Protein AF-A0A5M8FT33-F1 (afdb_monomer_lite)

Radius of gyration: 14.56 Å; chains: 1; bounding box: 44×34×33 Å

Secondary structure (DSSP, 8-state):
--HHHHHHTT--EEEEEEETTEEEEEEEE--SEEEEEEETTEEEEEEE-TT---TTS----EEEE--PEEETTTTEEEESS-EE-TTS--PPSPEEEEEPPTTSHHHHHHHHHHHHHHHHTT-

Organism: NCBI:txid424902

Foldseek 3Di:
DAVQVCQVVVFQKWKWAADPVGRVDTDIFQWLHWDWDQDPVGIWIWTHGLPPPPPPPPDQTWIWRFDFPQDVVVRKTWGQDTDTDPPHDDTHDIMIMHGDDPPDPSNVSNVVSVVVVVVVVVD

Structure (mmCIF, N/CA/C/O backbone):
data_AF-A0A5M8FT33-F1
#
_entry.id   AF-A0A5M8FT33-F1
#
loop_
_atom_site.group_PDB
_atom_site.id
_atom_site.type_symbol
_atom_site.label_atom_id
_atom_site.label_alt_id
_atom_site.label_comp_id
_atom_site.label_asym_id
_atom_site.label_entity_id
_atom_site.label_seq_id
_atom_site.pdbx_PDB_ins_code
_atom_site.Cartn_x
_atom_site.Cartn_y
_atom_site.Cartn_z
_atom_site.occupancy
_atom_site.B_iso_or_equiv
_atom_site.auth_seq_id
_atom_site.auth_comp_id
_atom_site.auth_asym_id
_atom_site.auth_atom_id
_atom_site.pdbx_PDB_model_num
ATOM 1 N N . MET A 1 1 ? 11.147 7.652 8.811 1.00 80.00 1 MET A N 1
ATOM 2 C CA . MET A 1 1 ? 9.791 7.517 9.391 1.00 80.00 1 MET A CA 1
ATOM 3 C C . MET A 1 1 ? 9.330 6.103 9.105 1.00 80.00 1 MET A C 1
ATOM 5 O O . MET A 1 1 ? 9.408 5.693 7.954 1.00 80.00 1 MET A O 1
ATOM 9 N N . GLU A 1 2 ? 8.900 5.359 10.118 1.00 86.62 2 GLU A N 1
ATOM 10 C CA . GLU A 1 2 ? 8.384 3.998 9.921 1.00 86.62 2 GLU A CA 1
ATOM 11 C C . GLU A 1 2 ? 7.042 4.015 9.179 1.00 86.62 2 GLU A C 1
ATOM 13 O O . GLU A 1 2 ? 6.268 4.962 9.331 1.00 86.62 2 GLU A O 1
ATOM 18 N N . LEU A 1 3 ? 6.738 2.971 8.396 1.00 86.19 3 LEU A N 1
ATOM 19 C CA . LEU A 1 3 ? 5.466 2.894 7.658 1.00 86.19 3 LEU A CA 1
ATOM 20 C C . LEU A 1 3 ? 4.279 2.952 8.622 1.00 86.19 3 LEU A C 1
ATOM 22 O O . LEU A 1 3 ? 3.285 3.622 8.359 1.00 86.19 3 LEU A O 1
ATOM 26 N N . ALA A 1 4 ? 4.419 2.290 9.771 1.00 86.31 4 ALA A N 1
ATOM 27 C CA . ALA A 1 4 ? 3.399 2.288 10.804 1.00 86.31 4 ALA A CA 1
ATOM 28 C C . ALA A 1 4 ? 3.064 3.702 11.299 1.00 86.31 4 ALA A C 1
ATOM 30 O O . ALA A 1 4 ? 1.907 4.009 11.574 1.00 86.31 4 ALA A O 1
ATOM 31 N N . GLU A 1 5 ? 4.071 4.570 11.369 1.00 88.94 5 GLU A N 1
ATOM 32 C CA . GLU A 1 5 ? 3.895 5.963 11.759 1.00 88.94 5 GLU A CA 1
ATOM 33 C C . GLU A 1 5 ? 3.218 6.774 10.647 1.00 88.94 5 GLU A C 1
ATOM 35 O O . GLU A 1 5 ? 2.308 7.550 10.922 1.00 88.94 5 GLU A O 1
ATOM 40 N N . ALA A 1 6 ? 3.575 6.518 9.383 1.00 87.62 6 ALA A N 1
ATOM 41 C CA . ALA A 1 6 ? 2.895 7.102 8.224 1.00 87.62 6 ALA A CA 1
ATOM 42 C C . ALA A 1 6 ? 1.386 6.799 8.239 1.00 87.62 6 ALA A C 1
ATOM 44 O O . ALA A 1 6 ? 0.564 7.691 8.043 1.00 87.62 6 ALA A O 1
ATOM 45 N N . ILE A 1 7 ? 1.036 5.538 8.508 1.00 88.06 7 ILE A N 1
ATOM 46 C CA . ILE A 1 7 ? -0.351 5.067 8.561 1.00 88.06 7 ILE A CA 1
ATOM 47 C C . ILE A 1 7 ? -1.108 5.745 9.709 1.00 88.06 7 ILE A C 1
ATOM 49 O O . ILE A 1 7 ? -2.204 6.258 9.498 1.00 88.06 7 ILE A O 1
ATOM 53 N N . ARG A 1 8 ? -0.523 5.808 10.915 1.00 87.38 8 ARG A N 1
ATOM 54 C CA . ARG A 1 8 ? -1.152 6.473 12.075 1.00 87.38 8 ARG A CA 1
ATOM 55 C C . ARG A 1 8 ? -1.398 7.961 11.848 1.00 87.38 8 ARG A C 1
ATOM 57 O O . ARG A 1 8 ? -2.390 8.489 12.335 1.00 87.38 8 ARG A O 1
ATOM 64 N N . GLN A 1 9 ? -0.516 8.619 11.101 1.00 90.12 9 GLN A N 1
ATOM 65 C CA . GLN A 1 9 ? -0.655 10.027 10.725 1.00 90.12 9 GLN A CA 1
ATOM 66 C C . GLN A 1 9 ? -1.572 10.241 9.508 1.00 90.12 9 GLN A C 1
ATOM 68 O O . GLN A 1 9 ? -1.665 11.363 9.016 1.00 90.12 9 GLN A O 1
ATOM 73 N N . LEU A 1 10 ? -2.245 9.190 9.019 1.00 87.19 10 LEU A N 1
ATOM 74 C CA . LEU A 1 10 ? -3.141 9.228 7.859 1.00 87.19 10 LEU A CA 1
ATOM 75 C C . LEU A 1 10 ? -2.468 9.805 6.605 1.00 87.19 10 LEU A C 1
ATOM 77 O O . LEU A 1 10 ? -3.102 10.491 5.802 1.00 87.19 10 LEU A O 1
ATOM 81 N N . VAL A 1 11 ? -1.171 9.534 6.433 1.00 89.00 11 VAL A N 1
ATOM 82 C CA . VAL A 1 11 ? -0.436 9.950 5.237 1.00 89.00 11 VAL A CA 1
ATOM 83 C C . VAL A 1 11 ? -1.055 9.253 4.021 1.00 89.00 11 VAL A C 1
ATOM 85 O O . VAL A 1 11 ? -1.160 8.027 4.031 1.00 89.00 11 VAL A O 1
ATOM 88 N N . PRO A 1 12 ? -1.437 9.979 2.954 1.00 88.62 12 PRO A N 1
ATOM 89 C CA . PRO A 1 12 ? -1.883 9.353 1.715 1.00 88.62 12 PRO A CA 1
ATOM 90 C C . PRO A 1 12 ? -0.746 8.536 1.091 1.00 88.62 12 PRO A C 1
ATOM 92 O O . PRO A 1 12 ? 0.354 9.054 0.870 1.00 88.62 12 PRO A O 1
ATOM 95 N N . LEU A 1 13 ? -1.000 7.257 0.812 1.00 88.56 13 LEU A N 1
ATOM 96 C CA . LEU A 1 13 ? -0.011 6.319 0.279 1.00 88.56 13 LEU A CA 1
ATOM 97 C C . LEU A 1 13 ? -0.444 5.787 -1.087 1.00 88.56 13 LEU A C 1
ATOM 99 O O . LEU A 1 1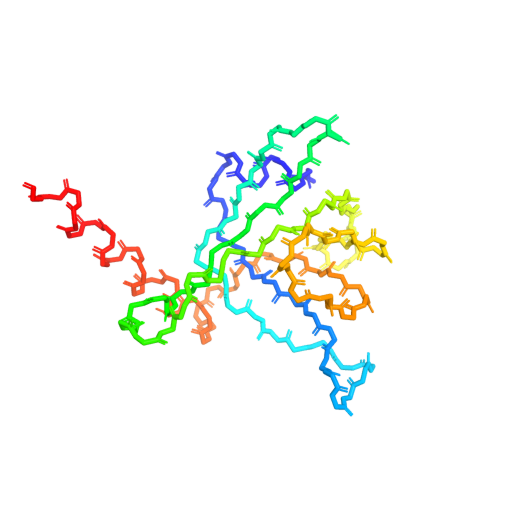3 ? -1.627 5.578 -1.339 1.00 88.56 13 LEU A O 1
ATOM 103 N N . GLN A 1 14 ? 0.535 5.523 -1.945 1.00 87.12 14 GLN A N 1
ATOM 104 C CA . GLN A 1 14 ? 0.368 4.706 -3.141 1.00 87.12 14 GLN A CA 1
ATOM 105 C C . GLN A 1 14 ? 1.139 3.402 -2.983 1.00 87.12 14 GLN A C 1
ATOM 107 O O . GLN A 1 14 ? 2.202 3.368 -2.354 1.00 87.12 14 GLN A O 1
ATOM 112 N N . MET A 1 15 ? 0.627 2.339 -3.594 1.00 86.25 15 MET A N 1
ATOM 113 C CA . MET A 1 15 ? 1.322 1.064 -3.662 1.00 86.25 15 MET A CA 1
ATOM 114 C C . MET A 1 15 ? 1.869 0.856 -5.069 1.00 86.25 15 MET A C 1
ATOM 116 O O . MET A 1 15 ? 1.252 1.228 -6.067 1.00 86.25 15 MET A O 1
ATOM 120 N N . ARG A 1 16 ? 3.040 0.242 -5.172 1.00 85.44 16 ARG A N 1
ATOM 121 C CA . ARG A 1 16 ? 3.622 -0.176 -6.440 1.00 85.44 16 ARG A CA 1
ATOM 122 C C . ARG A 1 16 ? 4.013 -1.635 -6.356 1.00 85.44 16 ARG A C 1
ATOM 124 O O . ARG A 1 16 ? 4.629 -2.068 -5.385 1.00 85.44 16 ARG A O 1
ATOM 131 N N . MET A 1 17 ? 3.640 -2.376 -7.386 1.00 82.50 17 MET A N 1
ATOM 132 C CA . MET A 1 17 ? 3.901 -3.806 -7.504 1.00 82.50 17 MET A CA 1
ATOM 133 C C . MET A 1 17 ? 4.426 -4.096 -8.909 1.00 82.50 17 MET A C 1
ATOM 135 O O . MET A 1 17 ? 4.167 -3.305 -9.822 1.00 82.50 17 MET A O 1
ATOM 139 N N . PRO A 1 18 ? 5.173 -5.187 -9.118 1.00 80.44 18 PRO A N 1
ATOM 140 C CA . PRO A 1 18 ? 5.639 -5.552 -10.443 1.00 80.44 18 PRO A CA 1
ATOM 141 C C . PRO A 1 18 ? 4.461 -5.797 -11.389 1.00 80.44 18 PRO A C 1
ATOM 143 O O . PRO A 1 18 ? 3.450 -6.387 -11.000 1.00 80.44 18 PRO A O 1
ATOM 146 N N . ASP A 1 19 ? 4.591 -5.346 -12.634 1.00 79.06 19 ASP A N 1
ATOM 147 C CA . ASP A 1 19 ? 3.661 -5.697 -13.702 1.00 79.06 19 ASP A CA 1
ATOM 148 C C . ASP A 1 19 ? 3.808 -7.199 -14.005 1.00 79.06 19 ASP A C 1
ATOM 150 O O . ASP A 1 19 ? 4.892 -7.626 -14.408 1.00 79.06 19 ASP A O 1
ATOM 154 N N . PRO A 1 20 ? 2.738 -8.010 -13.891 1.00 71.44 20 PRO A N 1
ATOM 155 C CA . PRO A 1 20 ? 2.801 -9.435 -14.205 1.00 71.44 20 PRO A CA 1
ATOM 156 C C . PRO A 1 20 ? 3.322 -9.741 -15.615 1.00 71.44 20 PRO A C 1
ATOM 158 O O . PRO A 1 20 ? 3.884 -10.812 -15.836 1.00 71.44 20 PRO A O 1
ATOM 161 N N . LYS A 1 21 ? 3.131 -8.817 -16.570 1.00 79.62 21 LYS A N 1
ATOM 162 C CA . LYS A 1 21 ? 3.621 -8.938 -17.951 1.00 79.62 21 LYS A CA 1
ATOM 163 C C . LYS A 1 21 ? 5.055 -8.431 -18.122 1.00 79.62 21 LYS A C 1
ATOM 165 O O . LYS A 1 21 ? 5.746 -8.883 -19.030 1.00 79.62 21 LYS A O 1
ATOM 170 N N . HIS A 1 22 ? 5.501 -7.524 -17.255 1.00 81.06 22 HIS A N 1
ATOM 171 C CA . HIS A 1 22 ? 6.831 -6.913 -17.288 1.00 81.06 22 HIS A CA 1
ATOM 172 C C . HIS A 1 22 ? 7.416 -6.862 -15.863 1.00 81.06 22 HIS A C 1
ATOM 174 O O . HIS A 1 22 ? 7.426 -5.799 -15.243 1.00 81.06 22 HIS A O 1
ATOM 180 N N . PRO A 1 23 ? 7.937 -7.983 -15.324 1.00 76.25 23 PRO A N 1
ATOM 181 C CA . PRO A 1 23 ? 8.276 -8.107 -13.896 1.00 76.25 23 PRO A CA 1
ATOM 182 C C . PRO A 1 23 ? 9.354 -7.138 -13.381 1.00 76.25 23 PRO A C 1
ATOM 184 O O . PRO A 1 23 ? 9.507 -6.952 -12.179 1.00 76.25 23 PRO A O 1
ATOM 187 N N . LEU A 1 24 ? 10.120 -6.511 -14.279 1.00 81.75 24 LEU A N 1
ATOM 188 C CA . LEU A 1 24 ? 11.117 -5.491 -13.932 1.00 81.75 24 LEU A CA 1
ATOM 189 C C . LEU A 1 24 ? 10.515 -4.082 -13.803 1.00 81.75 24 LEU A C 1
ATOM 191 O O . LEU A 1 24 ? 11.200 -3.144 -13.394 1.00 81.75 24 LEU A O 1
ATOM 195 N N . THR A 1 25 ? 9.246 -3.910 -14.165 1.00 84.31 25 THR A N 1
ATOM 196 C CA . THR A 1 25 ? 8.537 -2.634 -14.146 1.00 84.31 25 THR A CA 1
ATOM 197 C C . THR A 1 25 ? 7.555 -2.604 -12.987 1.00 84.31 25 THR A C 1
ATOM 199 O O . THR A 1 25 ? 6.705 -3.477 -12.857 1.00 84.31 25 THR A O 1
ATOM 202 N N . LEU A 1 26 ? 7.635 -1.561 -12.158 1.00 82.00 26 LEU A N 1
ATOM 203 C CA . LEU A 1 26 ? 6.667 -1.329 -11.090 1.00 82.00 26 LEU A CA 1
ATOM 204 C C . LEU A 1 26 ? 5.467 -0.540 -11.618 1.00 82.00 26 LEU A C 1
ATOM 206 O O . LEU A 1 26 ? 5.598 0.641 -11.961 1.00 82.00 26 LEU A O 1
ATOM 210 N N . ARG A 1 27 ? 4.296 -1.173 -11.610 1.00 82.44 27 ARG A N 1
ATOM 211 C CA . ARG A 1 27 ? 3.009 -0.542 -11.888 1.00 82.44 27 ARG A CA 1
ATOM 212 C C . ARG A 1 27 ? 2.461 0.112 -10.623 1.00 82.44 27 ARG A C 1
ATOM 214 O O . ARG A 1 27 ? 2.542 -0.454 -9.534 1.00 82.44 27 ARG A O 1
ATOM 221 N N . THR A 1 28 ? 1.888 1.301 -10.775 1.00 79.81 28 THR A N 1
ATOM 222 C CA . THR A 1 28 ? 1.169 1.972 -9.689 1.00 79.81 28 THR A CA 1
ATOM 223 C C . THR A 1 28 ? -0.195 1.328 -9.484 1.00 79.81 28 THR A C 1
ATOM 225 O O . THR A 1 28 ? -0.980 1.192 -10.423 1.00 79.81 28 THR A O 1
ATOM 228 N N . HIS A 1 29 ? -0.455 0.950 -8.240 1.00 74.50 29 HIS A N 1
ATOM 229 C CA . HIS A 1 29 ? -1.739 0.508 -7.735 1.00 74.50 29 HIS A CA 1
ATOM 230 C C . HIS A 1 29 ? -2.258 1.584 -6.790 1.00 74.50 29 HIS A C 1
ATOM 232 O O . HIS A 1 29 ? -1.655 1.886 -5.755 1.00 74.50 29 HIS A O 1
ATOM 238 N N . CYS A 1 30 ? -3.358 2.207 -7.194 1.00 69.19 30 CYS A N 1
ATOM 239 C CA . CYS A 1 30 ? -4.017 3.202 -6.377 1.00 69.19 30 CYS A CA 1
ATOM 240 C C . CYS A 1 30 ? -4.604 2.494 -5.162 1.00 69.19 30 CYS A C 1
ATOM 242 O O . CYS A 1 30 ? -5.318 1.506 -5.304 1.00 69.19 30 CYS A O 1
ATOM 244 N N . VAL A 1 31 ? -4.279 3.003 -3.982 1.00 73.75 31 VAL A N 1
ATOM 245 C CA . VAL A 1 31 ? -4.785 2.504 -2.714 1.00 73.75 31 VAL A CA 1
ATOM 246 C C . VAL A 1 31 ? -5.567 3.636 -2.069 1.00 73.75 31 VAL A C 1
ATOM 248 O O . VAL A 1 31 ? -5.073 4.754 -1.939 1.00 73.75 31 VAL A O 1
ATOM 251 N N . ALA A 1 32 ? -6.808 3.356 -1.699 1.00 73.00 32 ALA A N 1
ATOM 252 C CA . ALA A 1 32 ? -7.663 4.276 -0.974 1.00 73.00 32 ALA A CA 1
ATOM 253 C C . ALA A 1 32 ? -7.125 4.517 0.437 1.00 73.00 32 ALA A C 1
ATOM 255 O O . ALA A 1 32 ? -6.954 5.668 0.844 1.00 73.00 32 ALA A O 1
ATOM 256 N N . GLU A 1 33 ? -6.853 3.427 1.162 1.00 78.06 33 GLU A N 1
ATOM 257 C CA . GLU A 1 33 ? -6.431 3.434 2.563 1.00 78.06 33 GLU A CA 1
ATOM 258 C C . GLU A 1 33 ? -5.523 2.244 2.870 1.00 78.06 33 GLU A C 1
ATOM 260 O O . GLU A 1 33 ? -5.677 1.169 2.291 1.00 78.06 33 GLU A O 1
ATOM 265 N N . VAL A 1 34 ? -4.592 2.446 3.803 1.00 83.31 34 VAL A N 1
ATOM 266 C CA . VAL A 1 34 ? -3.683 1.420 4.320 1.00 83.31 34 VAL A CA 1
ATOM 267 C C . VAL A 1 34 ? -3.849 1.359 5.834 1.00 83.31 34 VAL A C 1
ATOM 269 O O . VAL A 1 34 ? -3.870 2.392 6.497 1.00 83.31 34 VAL A O 1
ATOM 272 N N . PHE A 1 35 ? -3.931 0.154 6.384 1.00 83.44 35 PHE A N 1
ATOM 273 C CA . PHE A 1 35 ? -4.149 -0.118 7.797 1.00 83.44 35 PHE A CA 1
ATOM 274 C C . PHE A 1 35 ? -3.085 -1.065 8.335 1.00 83.44 35 PHE A C 1
ATOM 276 O O . PHE A 1 35 ? -2.541 -1.902 7.614 1.00 83.44 35 PHE A O 1
ATOM 283 N N . LEU A 1 36 ? -2.856 -0.972 9.642 1.00 83.88 36 LEU A N 1
ATOM 284 C CA . LEU A 1 36 ? -2.148 -1.992 10.402 1.00 83.88 36 LEU A CA 1
ATOM 285 C C . LEU A 1 36 ? -3.174 -2.851 11.129 1.00 83.88 36 LEU A C 1
ATOM 287 O O . LEU A 1 36 ? -4.017 -2.321 11.852 1.00 83.88 36 LEU A O 1
ATOM 291 N N . VAL A 1 37 ? -3.066 -4.167 10.991 1.00 81.44 37 VAL A N 1
ATOM 292 C CA . VAL A 1 37 ? -3.901 -5.114 11.738 1.00 81.44 37 VAL A CA 1
ATOM 293 C C . VAL A 1 37 ? -3.025 -6.095 12.507 1.00 81.44 37 VAL A C 1
ATOM 295 O O . VAL A 1 37 ? -1.974 -6.520 12.030 1.00 81.44 37 VAL A O 1
ATOM 298 N N . GLY A 1 38 ? -3.444 -6.448 13.721 1.00 80.00 38 GLY A N 1
ATOM 299 C CA . GLY A 1 38 ? -2.856 -7.557 14.467 1.00 80.00 38 GLY A CA 1
ATOM 300 C C . GLY A 1 38 ? -3.483 -8.874 14.021 1.00 80.00 38 GLY A C 1
ATOM 301 O O . GLY A 1 38 ? -4.703 -8.981 13.939 1.00 80.00 38 GLY A O 1
ATOM 302 N N . THR A 1 39 ? -2.662 -9.878 13.739 1.00 76.38 39 THR A N 1
ATOM 303 C CA . THR A 1 39 ? -3.107 -11.228 13.370 1.00 76.38 39 THR A CA 1
ATOM 304 C C . THR A 1 39 ? -2.465 -12.263 14.291 1.00 76.38 39 THR A C 1
ATOM 306 O O . THR A 1 39 ? -1.479 -11.967 14.969 1.00 76.38 39 THR A O 1
ATOM 309 N N . SER A 1 40 ? -2.960 -13.504 14.271 1.00 74.00 40 SER A N 1
ATOM 310 C CA . SER A 1 40 ? -2.323 -14.641 14.960 1.00 74.00 40 SER A CA 1
ATOM 311 C C . SER A 1 40 ? -0.875 -14.896 14.515 1.00 74.00 40 SER A C 1
ATOM 313 O O . SER A 1 40 ? -0.128 -15.566 15.222 1.00 74.00 40 SER A O 1
ATOM 315 N N . HIS A 1 41 ? -0.469 -14.356 13.363 1.00 69.62 41 HIS A N 1
ATOM 316 C CA . HIS A 1 41 ? 0.870 -14.492 12.791 1.00 69.62 41 HIS A CA 1
ATOM 317 C C . HIS A 1 41 ? 1.729 -13.221 12.929 1.00 69.62 41 HIS A C 1
ATOM 319 O O . HIS A 1 41 ? 2.841 -13.188 12.408 1.00 69.62 41 HIS A O 1
ATOM 325 N N . GLY A 1 42 ? 1.239 -12.183 13.621 1.00 72.75 42 GLY A N 1
ATOM 326 C CA . GLY A 1 42 ? 1.931 -10.902 13.809 1.00 72.75 42 GLY A CA 1
ATOM 327 C C . GLY A 1 42 ? 1.196 -9.708 13.193 1.00 72.75 42 GLY A C 1
ATOM 328 O O . GLY A 1 42 ? 0.025 -9.808 12.819 1.00 72.75 42 GLY A O 1
ATOM 329 N N . GLN A 1 43 ? 1.868 -8.555 13.111 1.00 76.94 43 GLN A N 1
ATOM 330 C CA . GLN A 1 43 ? 1.320 -7.371 12.441 1.00 76.94 43 GLN A CA 1
ATOM 331 C C . GLN A 1 43 ? 1.272 -7.578 10.922 1.00 76.94 43 GLN A C 1
ATOM 333 O O . GLN A 1 43 ? 2.213 -8.106 10.333 1.00 76.94 43 GLN A O 1
ATOM 338 N N . ALA A 1 44 ? 0.184 -7.141 10.297 1.00 74.50 44 ALA A N 1
ATOM 339 C CA . ALA A 1 44 ? 0.000 -7.157 8.853 1.00 74.50 44 ALA A CA 1
ATOM 340 C C . ALA A 1 44 ? -0.401 -5.770 8.344 1.00 74.50 44 ALA A C 1
ATOM 342 O O . ALA A 1 44 ? -0.987 -4.967 9.077 1.00 74.50 44 ALA A O 1
ATOM 343 N N . VAL A 1 45 ? -0.091 -5.517 7.074 1.00 77.75 45 VAL A N 1
ATOM 344 C CA . VAL A 1 45 ? -0.484 -4.307 6.355 1.00 77.75 45 VAL A CA 1
ATOM 345 C C . VAL A 1 45 ? -1.632 -4.679 5.422 1.00 77.75 45 VAL A C 1
ATOM 347 O O . VAL A 1 45 ? -1.496 -5.537 4.551 1.00 77.75 45 VAL A O 1
ATOM 350 N N . VAL A 1 46 ? -2.783 -4.045 5.616 1.00 77.75 46 VAL A N 1
ATOM 351 C CA . VAL A 1 46 ? -3.980 -4.249 4.788 1.00 77.75 46 VAL A CA 1
ATOM 352 C C . VAL A 1 46 ? -4.237 -2.981 4.008 1.00 77.75 46 VAL A C 1
ATOM 354 O O . VAL A 1 46 ? -4.065 -1.893 4.551 1.00 77.75 46 VAL A O 1
ATOM 357 N N . TRP A 1 47 ? -4.671 -3.095 2.760 1.00 78.50 47 TRP A N 1
ATOM 358 C CA . TRP A 1 47 ? -5.086 -1.933 1.990 1.00 78.50 47 TRP A CA 1
ATOM 359 C C . TRP A 1 47 ? -6.418 -2.141 1.283 1.00 78.50 47 TRP A C 1
ATOM 361 O O . TRP A 1 47 ? -6.857 -3.268 1.051 1.00 78.50 47 TRP A O 1
ATOM 371 N N . LEU A 1 48 ? -7.052 -1.019 0.957 1.00 73.94 48 LEU A N 1
ATOM 372 C CA . LEU A 1 48 ? -8.291 -0.957 0.195 1.00 73.94 48 LEU A CA 1
ATOM 373 C C . LEU A 1 48 ? -8.029 -0.292 -1.148 1.00 73.94 48 LEU A C 1
ATOM 375 O O . LEU A 1 48 ? -7.405 0.764 -1.193 1.00 73.94 48 LEU A O 1
ATOM 379 N N . ASP A 1 49 ? -8.547 -0.863 -2.227 1.00 72.31 49 ASP A N 1
ATOM 380 C CA . ASP A 1 49 ? -8.489 -0.243 -3.549 1.00 72.31 49 ASP A CA 1
ATOM 381 C C . ASP A 1 49 ? -9.622 0.802 -3.706 1.00 72.31 49 ASP A C 1
ATOM 383 O O . ASP A 1 49 ? -10.730 0.599 -3.200 1.00 72.31 49 ASP A O 1
ATOM 387 N N . PRO A 1 50 ? -9.404 1.920 -4.426 1.00 59.00 50 PRO A N 1
ATOM 388 C CA . PRO A 1 50 ? -10.346 3.045 -4.504 1.00 59.00 50 PRO A CA 1
ATOM 389 C C . PRO A 1 50 ? -11.654 2.772 -5.256 1.00 59.00 50 PRO A C 1
ATOM 391 O O . PRO A 1 50 ? -12.586 3.563 -5.135 1.00 59.00 50 PRO A O 1
ATOM 394 N N . PHE A 1 51 ? -11.772 1.671 -6.006 1.00 58.78 51 PHE A N 1
ATOM 395 C CA . PHE A 1 51 ? -12.928 1.413 -6.881 1.00 58.78 51 PHE A CA 1
ATOM 396 C C . PHE A 1 51 ? -13.693 0.123 -6.574 1.00 58.78 51 PHE A C 1
ATOM 398 O O . PHE A 1 51 ? -14.236 -0.515 -7.474 1.00 58.78 51 PHE A O 1
ATOM 405 N N . TRP A 1 52 ? -13.828 -0.225 -5.297 1.00 51.69 52 TRP A N 1
ATOM 406 C CA . TRP A 1 52 ? -14.683 -1.340 -4.868 1.00 51.69 52 TRP A CA 1
ATOM 407 C C . TRP A 1 52 ? -16.195 -1.057 -5.064 1.00 51.69 52 TRP A C 1
ATOM 409 O O . TRP A 1 52 ? -17.039 -1.930 -4.926 1.00 51.69 52 TRP A O 1
ATOM 419 N N . CYS A 1 53 ? -16.607 0.137 -5.492 1.00 41.09 53 CYS A N 1
ATOM 420 C CA . CYS A 1 53 ? -18.028 0.429 -5.738 1.00 41.09 53 CYS A CA 1
ATOM 421 C C . CYS A 1 53 ? -18.582 -0.136 -7.069 1.00 41.09 53 CYS A C 1
ATOM 423 O O . CYS A 1 53 ? -19.505 0.448 -7.636 1.00 41.09 53 CYS A O 1
ATOM 425 N N . ARG A 1 54 ? -18.048 -1.248 -7.599 1.00 42.62 54 ARG A N 1
ATOM 426 C CA . ARG A 1 54 ? -18.754 -2.040 -8.619 1.00 42.62 54 ARG A CA 1
ATOM 427 C C . ARG A 1 54 ? -19.437 -3.216 -7.917 1.00 42.62 54 ARG A C 1
ATOM 429 O O . ARG A 1 54 ? -18.715 -4.048 -7.375 1.00 42.62 54 ARG A O 1
ATOM 436 N N . PRO A 1 55 ? -20.782 -3.305 -7.934 1.00 42.50 55 PRO A N 1
ATOM 437 C CA . PRO A 1 55 ? -21.537 -4.359 -7.244 1.00 42.50 55 PRO A CA 1
ATOM 438 C C . PRO A 1 55 ? -21.107 -5.789 -7.613 1.00 42.50 55 PRO A C 1
ATOM 440 O O . PRO A 1 55 ? -21.337 -6.721 -6.850 1.00 42.50 55 PRO A O 1
ATOM 443 N N . ASP A 1 56 ? -20.451 -5.944 -8.764 1.00 47.38 56 ASP A N 1
ATOM 444 C CA . ASP A 1 56 ? -20.098 -7.228 -9.370 1.00 47.38 56 ASP A CA 1
ATOM 445 C C . ASP A 1 56 ? -18.642 -7.645 -9.079 1.00 47.38 56 ASP A C 1
ATOM 447 O O . ASP A 1 56 ? -18.227 -8.758 -9.406 1.00 47.38 56 ASP A O 1
ATOM 451 N N . ALA A 1 57 ? -17.840 -6.757 -8.481 1.00 46.81 57 ALA A N 1
ATOM 452 C CA . ALA A 1 57 ? -16.482 -7.069 -8.062 1.00 46.81 57 ALA A CA 1
ATOM 453 C C . ALA A 1 57 ? -16.552 -7.708 -6.673 1.00 46.81 57 ALA A C 1
ATOM 455 O O . ALA A 1 57 ? -16.713 -7.018 -5.666 1.00 46.81 57 ALA A O 1
ATOM 456 N N . GLY A 1 58 ? -16.482 -9.043 -6.627 1.00 49.28 58 GLY A N 1
ATOM 457 C CA . GLY A 1 58 ? -16.390 -9.791 -5.375 1.00 49.28 58 GLY A CA 1
ATOM 458 C C . GLY A 1 58 ? -15.382 -9.140 -4.427 1.00 49.28 58 GLY A C 1
ATOM 459 O O . GLY A 1 58 ? -14.336 -8.673 -4.865 1.00 49.28 58 GLY A O 1
ATOM 460 N N . ALA A 1 59 ? -15.740 -9.074 -3.147 1.00 46.72 59 ALA A N 1
ATOM 461 C CA . ALA A 1 59 ? -14.981 -8.430 -2.085 1.00 46.72 59 ALA A CA 1
ATOM 462 C C . ALA A 1 59 ? -13.493 -8.827 -2.077 1.00 46.72 59 ALA A C 1
ATOM 464 O O . ALA A 1 59 ? -13.119 -9.814 -1.445 1.00 46.72 59 ALA A O 1
ATOM 465 N N . SER A 1 60 ? -12.635 -8.080 -2.774 1.00 51.66 60 SER A N 1
ATOM 466 C CA . SER A 1 60 ? -11.201 -8.350 -2.817 1.00 51.66 60 SER A CA 1
ATOM 467 C C . SER A 1 60 ? -10.492 -7.477 -1.788 1.00 51.66 60 SER A C 1
ATOM 469 O O . SER A 1 60 ? -9.963 -6.412 -2.097 1.00 51.66 60 SER A O 1
ATOM 471 N N . SER A 1 61 ? -10.493 -7.929 -0.534 1.00 48.69 61 SER A N 1
ATOM 472 C CA . SER A 1 61 ? -9.560 -7.416 0.471 1.00 48.69 61 SER A CA 1
ATOM 473 C C . SER A 1 61 ? -8.195 -8.056 0.244 1.00 48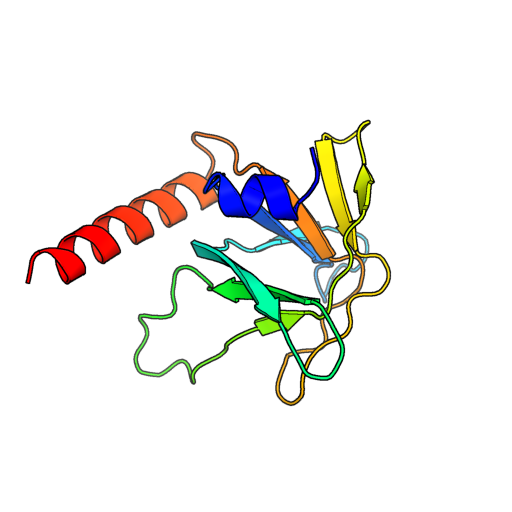.69 61 SER A C 1
ATOM 475 O O . SER A 1 61 ? -8.073 -9.282 0.253 1.00 48.69 61 SER A O 1
ATOM 477 N N . HIS A 1 62 ? -7.158 -7.240 0.073 1.00 59.28 62 HIS A N 1
ATOM 478 C CA . HIS A 1 62 ? -5.791 -7.723 -0.081 1.00 59.28 62 HIS A CA 1
ATOM 479 C C . HIS A 1 62 ? -5.047 -7.587 1.250 1.00 59.28 62 HIS A C 1
ATOM 481 O O . HIS A 1 62 ? -4.849 -6.487 1.766 1.00 59.28 62 HIS A O 1
ATOM 487 N N . ILE A 1 63 ? -4.656 -8.725 1.825 1.00 50.56 63 ILE A N 1
ATOM 488 C CA . ILE A 1 63 ? -3.851 -8.785 3.046 1.00 50.56 63 ILE A CA 1
ATOM 489 C C . ILE A 1 63 ? -2.433 -9.180 2.645 1.00 50.56 63 ILE A C 1
ATOM 491 O O . ILE A 1 63 ? -2.213 -10.317 2.213 1.00 50.56 63 ILE A O 1
ATOM 495 N N . ALA A 1 64 ? -1.470 -8.272 2.825 1.00 58.53 64 ALA A N 1
ATOM 496 C CA . ALA A 1 64 ? -0.066 -8.658 2.885 1.00 58.53 64 ALA A CA 1
ATOM 497 C C . ALA A 1 64 ? 0.411 -8.649 4.340 1.00 58.53 64 ALA A C 1
ATOM 499 O O . ALA A 1 64 ? 0.395 -7.634 5.038 1.00 58.53 64 ALA A O 1
ATOM 500 N N . TYR A 1 65 ? 0.896 -9.792 4.800 1.00 53.59 65 TYR A N 1
ATOM 501 C CA . TYR A 1 65 ? 1.766 -9.850 5.962 1.00 53.59 65 TYR A CA 1
ATOM 502 C C . TYR A 1 65 ? 3.116 -9.328 5.496 1.00 53.59 65 TYR A C 1
ATOM 504 O O . TYR A 1 65 ? 3.892 -10.045 4.859 1.00 53.59 65 TYR A O 1
ATOM 512 N N . ALA A 1 66 ? 3.315 -8.039 5.730 1.00 61.59 66 ALA A N 1
ATOM 513 C CA . ALA A 1 66 ? 4.431 -7.297 5.199 1.00 61.59 66 ALA A CA 1
ATOM 514 C C . ALA A 1 66 ? 5.179 -6.588 6.332 1.00 61.59 66 ALA A C 1
ATOM 516 O O . ALA A 1 66 ? 4.564 -5.955 7.191 1.00 61.59 66 ALA A O 1
ATOM 517 N N . MET A 1 67 ? 6.509 -6.669 6.311 1.00 68.56 67 MET A N 1
ATOM 518 C CA . MET A 1 67 ? 7.409 -5.875 7.154 1.00 68.56 67 MET A CA 1
ATOM 519 C C . MET A 1 67 ? 8.265 -4.969 6.262 1.00 68.56 67 MET A C 1
ATOM 521 O O . MET A 1 67 ? 9.484 -5.157 6.165 1.00 68.56 67 MET A O 1
ATOM 525 N N . PRO A 1 68 ? 7.648 -4.000 5.566 1.00 78.69 68 PRO A N 1
ATOM 526 C CA . PRO A 1 68 ? 8.360 -3.183 4.608 1.00 78.69 68 PRO A CA 1
ATOM 527 C C . PRO A 1 68 ? 9.382 -2.305 5.332 1.00 78.69 68 PRO A C 1
ATOM 529 O O . PRO A 1 68 ? 9.071 -1.616 6.304 1.00 78.69 68 PRO A O 1
ATOM 532 N N . ARG A 1 69 ? 10.623 -2.328 4.847 1.00 84.94 69 ARG A N 1
ATOM 533 C CA . ARG A 1 69 ? 11.724 -1.537 5.405 1.00 84.94 69 ARG A CA 1
ATOM 534 C C . ARG A 1 69 ? 11.784 -0.185 4.717 1.00 84.94 69 ARG A C 1
ATOM 536 O O . ARG A 1 69 ? 11.624 -0.105 3.499 1.00 84.94 69 ARG A O 1
ATOM 543 N N . PHE A 1 70 ? 12.018 0.871 5.490 1.00 88.81 70 PHE A N 1
ATOM 544 C CA . PHE A 1 70 ? 12.196 2.205 4.930 1.00 88.81 70 PHE A CA 1
ATOM 545 C C . PHE A 1 70 ? 13.527 2.297 4.170 1.00 88.81 70 PHE A C 1
ATOM 547 O O . PHE A 1 70 ? 14.589 2.018 4.722 1.00 88.81 70 PHE A O 1
ATOM 554 N N . ASP A 1 71 ? 13.444 2.696 2.906 1.00 90.31 71 ASP A N 1
ATOM 555 C CA . ASP A 1 71 ? 14.543 3.038 2.009 1.00 90.31 71 ASP A CA 1
ATOM 556 C C . ASP A 1 71 ? 14.650 4.576 1.962 1.00 90.31 71 ASP A C 1
ATOM 558 O O . ASP A 1 71 ? 13.808 5.234 1.332 1.00 90.31 71 ASP A O 1
ATOM 562 N N . PRO A 1 72 ? 15.637 5.173 2.659 1.00 86.00 72 PRO A N 1
ATOM 563 C CA . PRO A 1 72 ? 15.759 6.622 2.771 1.00 86.00 72 PRO A CA 1
ATOM 564 C C . PRO A 1 72 ? 16.217 7.288 1.470 1.00 86.00 72 PRO A C 1
ATOM 566 O O . PRO A 1 72 ? 15.851 8.437 1.239 1.00 86.00 72 PRO A O 1
ATOM 569 N N . GLU A 1 73 ? 16.966 6.592 0.609 1.00 88.94 73 GLU A N 1
ATOM 570 C CA . GLU A 1 73 ? 17.470 7.156 -0.653 1.00 88.94 73 GLU A CA 1
ATOM 571 C C . GLU A 1 73 ? 16.331 7.435 -1.632 1.00 88.94 73 GLU A C 1
ATOM 573 O O . GLU A 1 73 ? 16.371 8.390 -2.405 1.00 88.94 73 GLU A O 1
ATOM 578 N N . ARG A 1 74 ? 15.296 6.594 -1.586 1.00 85.12 74 ARG A N 1
ATOM 579 C CA . ARG A 1 74 ? 14.138 6.666 -2.484 1.00 85.12 74 ARG A CA 1
ATOM 580 C C . ARG A 1 74 ? 12.857 7.100 -1.775 1.00 85.12 74 ARG A C 1
ATOM 582 O O . ARG A 1 74 ? 11.795 7.072 -2.390 1.00 85.12 74 ARG A O 1
ATOM 589 N N . ALA A 1 75 ? 12.956 7.475 -0.497 1.00 89.12 75 ALA A N 1
ATOM 590 C CA . ALA A 1 75 ? 11.857 7.920 0.358 1.00 89.12 75 ALA A CA 1
ATOM 591 C C . ALA A 1 75 ? 10.616 7.002 0.316 1.00 89.12 75 ALA A C 1
ATOM 593 O O . ALA A 1 75 ? 9.478 7.469 0.218 1.00 89.12 75 ALA A O 1
ATOM 594 N N . ARG A 1 76 ? 10.833 5.685 0.398 1.00 91.31 76 ARG A N 1
ATOM 595 C CA . ARG A 1 76 ? 9.785 4.666 0.220 1.00 91.31 76 ARG A CA 1
ATOM 596 C C . ARG A 1 76 ? 9.949 3.499 1.178 1.00 91.31 76 ARG A C 1
ATOM 598 O O . ARG A 1 76 ? 11.023 3.299 1.727 1.00 91.31 76 ARG A O 1
ATOM 605 N N . TRP A 1 77 ? 8.907 2.701 1.362 1.00 91.06 77 TRP A N 1
ATOM 606 C CA . TRP A 1 77 ? 8.972 1.465 2.140 1.00 91.06 77 TRP A CA 1
ATOM 607 C C . TRP A 1 77 ? 8.890 0.266 1.203 1.00 91.06 77 TRP A C 1
ATOM 609 O O . TRP A 1 77 ? 8.012 0.215 0.347 1.00 91.06 77 TRP A O 1
ATOM 619 N N . ILE A 1 78 ? 9.808 -0.686 1.341 1.00 88.75 78 ILE A N 1
ATOM 620 C CA . ILE A 1 78 ? 9.930 -1.831 0.434 1.00 88.75 78 ILE A CA 1
ATOM 621 C C . ILE A 1 78 ? 9.776 -3.113 1.236 1.00 88.75 78 ILE A C 1
ATOM 623 O O . ILE A 1 78 ? 10.557 -3.369 2.154 1.00 88.75 78 ILE A O 1
ATOM 627 N N . ASP A 1 79 ? 8.814 -3.940 0.845 1.00 85.62 79 ASP A N 1
ATOM 628 C CA . ASP A 1 79 ? 8.774 -5.337 1.239 1.00 85.62 79 ASP A CA 1
ATOM 629 C C . ASP A 1 79 ? 9.321 -6.232 0.125 1.00 85.62 79 ASP A C 1
ATOM 631 O O . ASP A 1 79 ? 8.766 -6.310 -0.974 1.00 85.62 79 ASP A O 1
ATOM 635 N N . GLN A 1 80 ? 10.422 -6.912 0.431 1.00 82.25 80 GLN A N 1
ATOM 636 C CA . GLN A 1 80 ? 11.077 -7.863 -0.464 1.00 82.25 80 GLN A CA 1
ATOM 637 C C . GLN A 1 80 ? 10.521 -9.287 -0.320 1.00 82.25 80 GLN A C 1
ATOM 639 O O . GLN A 1 80 ? 10.752 -10.113 -1.197 1.00 82.25 80 GLN A O 1
ATOM 644 N N . ASP A 1 81 ? 9.807 -9.593 0.764 1.00 79.50 81 ASP A N 1
ATOM 645 C CA . ASP A 1 81 ? 9.220 -10.904 1.049 1.00 79.50 81 ASP A CA 1
ATOM 646 C C . ASP A 1 81 ? 7.773 -10.794 1.581 1.00 79.50 81 ASP A C 1
ATOM 648 O O . ASP A 1 81 ? 7.459 -11.348 2.638 1.00 79.50 81 ASP A O 1
ATOM 652 N N . PRO A 1 82 ? 6.860 -10.106 0.863 1.00 75.19 82 PRO A N 1
ATOM 653 C CA . PRO A 1 82 ? 5.465 -10.028 1.270 1.00 75.19 82 PRO A CA 1
ATOM 654 C C . PRO A 1 82 ? 4.848 -11.428 1.261 1.00 75.19 82 PRO A C 1
ATOM 656 O O . PRO A 1 82 ? 4.964 -12.175 0.282 1.00 75.19 82 PRO A O 1
ATOM 659 N N . ARG A 1 83 ? 4.168 -11.786 2.353 1.00 73.00 83 ARG A N 1
ATOM 660 C CA . ARG A 1 83 ? 3.355 -13.007 2.424 1.00 73.00 83 ARG A CA 1
ATOM 661 C C . ARG A 1 83 ? 1.893 -12.625 2.279 1.00 73.00 83 ARG A C 1
ATOM 663 O O . ARG A 1 83 ? 1.471 -11.602 2.803 1.00 73.00 83 ARG A O 1
ATOM 670 N N . TYR A 1 84 ? 1.106 -13.452 1.607 1.00 71.00 84 TYR A N 1
ATOM 671 C CA . TYR A 1 84 ? -0.297 -13.155 1.323 1.00 71.00 84 TYR A CA 1
ATOM 672 C C . TYR A 1 84 ? -1.214 -14.125 2.061 1.00 71.00 84 TYR A C 1
ATOM 674 O O . TYR A 1 84 ? -0.889 -15.304 2.206 1.00 71.00 84 TYR A O 1
ATOM 682 N N . GLY A 1 85 ? -2.341 -13.614 2.558 1.00 61.16 85 GLY A N 1
ATOM 683 C CA . GLY A 1 85 ? -3.347 -14.435 3.229 1.00 61.16 85 GLY A CA 1
ATOM 684 C C . GLY A 1 85 ? -4.069 -15.401 2.287 1.00 61.16 85 GLY A C 1
ATOM 685 O O . GLY A 1 85 ? -3.973 -15.277 1.063 1.00 61.16 85 GLY A O 1
ATOM 686 N N . PRO A 1 86 ? -4.821 -16.367 2.839 1.00 55.19 86 PRO A N 1
ATOM 687 C CA . PRO A 1 86 ? -5.690 -17.220 2.036 1.00 55.19 86 PRO A CA 1
ATOM 688 C C . PRO A 1 86 ? -6.663 -16.356 1.217 1.00 55.19 86 PRO A C 1
ATOM 690 O O . PRO A 1 86 ? -7.165 -15.347 1.708 1.00 55.19 86 PRO A O 1
ATOM 693 N N . HIS A 1 87 ? -6.899 -16.739 -0.041 1.00 50.91 87 HIS A N 1
ATOM 694 C CA . HIS A 1 87 ? -7.715 -16.002 -1.026 1.00 50.91 87 HIS A CA 1
ATOM 695 C C . HIS A 1 87 ? -7.153 -14.654 -1.507 1.00 50.91 87 HIS A C 1
ATOM 697 O O . HIS A 1 87 ? -7.788 -13.989 -2.323 1.00 50.91 87 HIS A O 1
ATOM 703 N N . CYS A 1 88 ? -5.952 -14.262 -1.079 1.00 53.97 88 CYS A N 1
ATOM 704 C CA . CYS A 1 88 ? -5.263 -13.120 -1.669 1.00 53.97 88 CYS A CA 1
ATOM 705 C C . CYS A 1 88 ? -4.587 -13.529 -2.984 1.00 53.97 88 CYS A C 1
ATOM 707 O O . CYS A 1 88 ? -4.005 -14.611 -3.096 1.00 53.97 88 CYS A O 1
ATOM 709 N N . HIS A 1 89 ? -4.603 -12.638 -3.974 1.00 57.00 89 HIS A N 1
ATOM 710 C CA . HIS A 1 89 ? -3.751 -12.794 -5.147 1.00 57.00 89 HIS A CA 1
ATOM 711 C C . HIS A 1 89 ? -2.285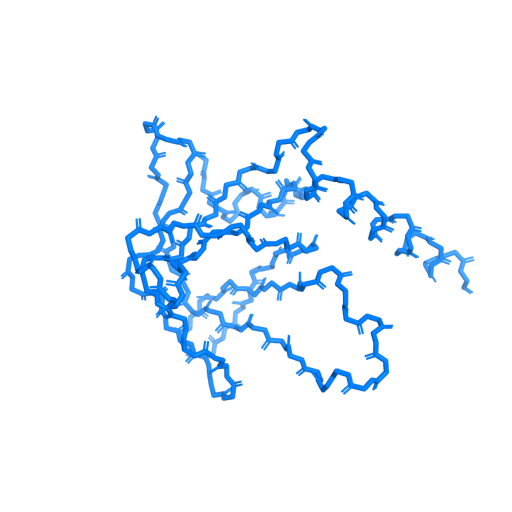 -12.699 -4.708 1.00 57.00 89 HIS A C 1
ATOM 713 O O . HIS A 1 89 ? -1.877 -11.699 -4.120 1.00 57.00 89 HIS A O 1
ATOM 719 N N . ALA A 1 90 ? -1.499 -13.745 -4.972 1.00 59.00 90 ALA A N 1
ATOM 720 C CA . ALA A 1 90 ? -0.060 -13.697 -4.758 1.00 59.00 90 ALA A CA 1
ATOM 721 C C . ALA A 1 90 ? 0.539 -12.705 -5.760 1.00 59.00 90 ALA A C 1
ATOM 723 O O . ALA A 1 90 ? 0.623 -12.994 -6.955 1.00 59.00 90 ALA A O 1
ATOM 724 N N . TYR A 1 91 ? 0.907 -11.517 -5.287 1.00 63.16 91 TYR A N 1
ATOM 725 C CA . TYR A 1 91 ? 1.583 -10.545 -6.134 1.00 63.16 91 TYR A CA 1
ATOM 726 C C . TYR A 1 91 ? 3.064 -10.893 -6.267 1.00 63.16 91 TYR A C 1
ATOM 728 O O . TYR A 1 91 ? 3.670 -11.548 -5.415 1.00 63.16 91 TYR A O 1
ATOM 736 N N . GLN A 1 92 ? 3.649 -10.452 -7.377 1.00 67.94 92 GLN A N 1
ATOM 737 C CA . GLN A 1 92 ? 5.091 -10.501 -7.562 1.00 67.94 92 GLN A CA 1
ATOM 738 C C . GLN A 1 92 ? 5.770 -9.536 -6.578 1.00 67.94 92 GLN A C 1
ATOM 740 O O . GLN A 1 92 ? 5.204 -8.522 -6.171 1.00 67.94 92 GLN A O 1
ATOM 745 N N . LYS A 1 93 ? 6.998 -9.868 -6.189 1.00 77.00 93 LYS A N 1
ATOM 746 C CA . LYS A 1 93 ? 7.825 -9.095 -5.257 1.00 77.00 93 LYS A CA 1
ATOM 747 C C . LYS A 1 93 ? 8.712 -8.122 -6.045 1.00 77.00 93 LYS A C 1
ATOM 749 O O . LYS A 1 93 ? 9.145 -8.495 -7.137 1.00 77.00 93 LYS A O 1
ATOM 754 N N . PRO A 1 94 ? 9.055 -6.935 -5.516 1.00 83.00 94 PRO A N 1
ATOM 755 C CA . PRO A 1 94 ? 8.699 -6.402 -4.197 1.00 83.00 94 PRO A CA 1
ATOM 756 C C . PRO A 1 94 ? 7.357 -5.660 -4.170 1.00 83.00 94 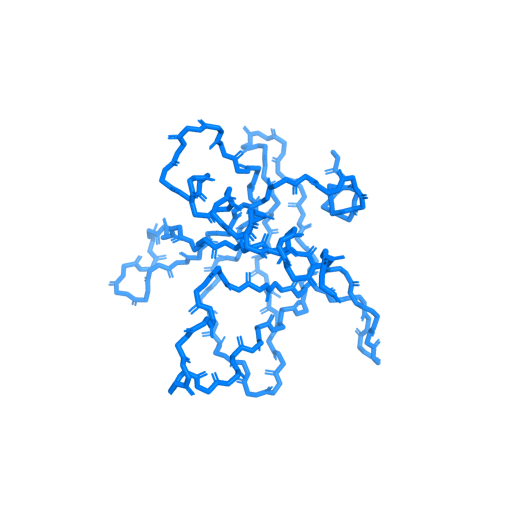PRO A C 1
ATOM 758 O O . PRO A 1 94 ? 6.919 -5.124 -5.184 1.00 83.00 94 PRO A O 1
ATOM 761 N N . VAL A 1 95 ? 6.764 -5.531 -2.983 1.00 83.88 95 VAL A N 1
ATOM 762 C CA . VAL A 1 95 ? 5.694 -4.550 -2.735 1.00 83.88 95 VAL A CA 1
ATOM 763 C C . VAL A 1 95 ? 6.332 -3.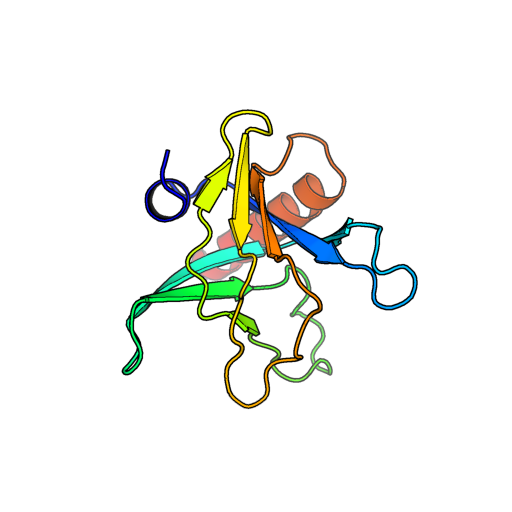265 -2.229 1.00 83.88 95 VAL A C 1
ATOM 765 O O . VAL A 1 95 ? 7.135 -3.283 -1.298 1.00 83.88 95 VAL A O 1
ATOM 768 N N . VAL A 1 96 ? 5.986 -2.139 -2.841 1.00 88.06 96 VAL A N 1
ATOM 769 C CA . VAL A 1 96 ? 6.541 -0.831 -2.492 1.00 88.06 96 VAL A CA 1
ATOM 770 C C . VAL A 1 96 ? 5.416 0.103 -2.077 1.00 88.06 96 VAL A C 1
ATOM 772 O O . VAL A 1 96 ? 4.439 0.250 -2.803 1.00 88.06 96 VAL A O 1
ATOM 775 N N . PHE A 1 97 ? 5.574 0.770 -0.940 1.00 89.00 97 PHE A N 1
ATOM 776 C CA . PHE A 1 97 ? 4.721 1.872 -0.514 1.00 89.00 97 PHE A CA 1
ATOM 777 C C . PHE A 1 97 ? 5.477 3.184 -0.655 1.00 89.00 97 PHE A C 1
ATOM 779 O O . PHE A 1 97 ? 6.619 3.317 -0.215 1.00 89.00 97 PHE A O 1
ATOM 786 N N . GLU A 1 98 ? 4.823 4.169 -1.246 1.00 90.81 98 GLU A N 1
ATOM 787 C CA . GLU A 1 98 ? 5.346 5.517 -1.435 1.00 90.81 98 GLU A CA 1
ATOM 788 C C . GLU A 1 98 ? 4.305 6.516 -0.943 1.00 90.81 98 GLU A C 1
ATOM 790 O O . GLU A 1 98 ? 3.105 6.230 -0.932 1.00 90.81 98 GLU A O 1
ATOM 795 N N . ARG A 1 99 ? 4.752 7.707 -0.540 1.00 90.38 99 ARG A N 1
ATOM 796 C CA . ARG A 1 99 ? 3.812 8.805 -0.311 1.00 90.38 99 ARG A CA 1
ATOM 797 C C . ARG A 1 99 ? 3.130 9.141 -1.629 1.00 90.38 99 ARG A C 1
ATOM 799 O O . ARG A 1 99 ? 3.782 9.214 -2.668 1.00 90.38 99 ARG A O 1
ATOM 806 N N . LEU A 1 100 ? 1.823 9.340 -1.572 1.00 88.56 100 LEU A N 1
ATOM 807 C CA . LEU A 1 100 ? 1.060 9.722 -2.740 1.00 88.56 100 LEU A CA 1
ATOM 808 C C . LEU A 1 100 ? 1.384 11.174 -3.108 1.00 88.56 100 LEU A C 1
ATOM 810 O O . LEU A 1 100 ? 1.235 12.083 -2.291 1.00 88.56 100 LEU A O 1
ATOM 814 N N . GLU A 1 101 ? 1.846 11.383 -4.336 1.00 87.38 101 GLU A N 1
ATOM 815 C CA . GLU A 1 101 ? 2.241 12.704 -4.818 1.00 87.38 101 GLU A CA 1
ATOM 816 C C . GLU A 1 101 ? 1.016 13.548 -5.183 1.00 87.38 101 GLU A C 1
ATOM 818 O O . GLU A 1 101 ? 0.136 13.104 -5.930 1.00 87.38 101 GLU A O 1
ATOM 823 N N . GLY A 1 102 ? 0.976 14.784 -4.681 1.00 86.38 102 GLY A N 1
ATOM 824 C CA . GLY A 1 102 ? -0.084 15.742 -4.981 1.00 86.38 102 GLY A CA 1
ATOM 825 C C . GLY A 1 102 ? -0.186 16.035 -6.480 1.00 86.38 102 GLY A C 1
ATOM 826 O O . GLY A 1 102 ? 0.814 16.236 -7.157 1.00 86.38 102 GLY A O 1
ATOM 827 N N . GLY A 1 103 ? -1.410 16.053 -7.011 1.00 84.00 103 GLY A N 1
ATOM 828 C CA . GLY A 1 103 ? -1.667 16.339 -8.430 1.00 84.00 103 GLY A CA 1
ATOM 829 C C . GLY A 1 103 ? -1.461 15.155 -9.385 1.00 84.00 103 GLY A C 1
ATOM 830 O O . GLY A 1 103 ? -1.823 15.255 -10.558 1.00 84.00 103 GLY A O 1
ATOM 831 N N . SER A 1 104 ? -0.960 14.016 -8.899 1.00 84.25 104 SER A N 1
ATOM 832 C CA . SER A 1 104 ? -0.878 12.782 -9.685 1.00 84.25 104 SER A CA 1
ATOM 833 C C . SER A 1 104 ? -2.269 12.230 -10.056 1.00 84.25 104 SER A C 1
ATOM 835 O O . SER A 1 104 ? -3.301 12.600 -9.489 1.00 84.25 104 SER A O 1
ATOM 837 N N . GLY A 1 105 ? -2.329 11.317 -11.032 1.00 81.81 105 GLY A N 1
ATOM 838 C CA . GLY A 1 105 ? -3.559 10.569 -11.338 1.00 81.81 105 GLY A CA 1
ATOM 839 C C . GLY A 1 105 ? -4.157 9.885 -10.096 1.00 81.81 105 GLY A C 1
ATOM 840 O O . GLY A 1 105 ? -5.300 10.190 -9.752 1.00 81.81 105 GLY A O 1
ATOM 841 N N . PRO A 1 106 ? -3.377 9.062 -9.370 1.00 82.44 106 PRO A N 1
ATOM 842 C CA . PRO A 1 106 ? -3.828 8.400 -8.145 1.00 82.44 106 PRO A CA 1
ATOM 843 C C . PRO A 1 106 ? -4.252 9.368 -7.024 1.00 82.44 106 PRO A C 1
ATOM 845 O O . PRO A 1 106 ? -5.155 9.054 -6.253 1.00 82.44 106 PRO A O 1
ATOM 848 N N . TRP A 1 107 ? -3.683 10.581 -6.958 1.00 85.69 107 TRP A N 1
ATOM 849 C CA . TRP A 1 107 ? -4.132 11.621 -6.020 1.00 85.69 107 TRP A CA 1
ATOM 850 C C . TRP A 1 107 ? -5.584 12.037 -6.255 1.00 85.69 107 TRP A C 1
ATOM 852 O O . TRP A 1 107 ? -6.349 12.171 -5.302 1.00 85.69 107 TRP A O 1
ATOM 862 N N . ARG A 1 108 ? -5.995 12.189 -7.518 1.00 84.06 108 ARG A N 1
ATOM 863 C CA . ARG A 1 108 ? -7.387 12.525 -7.856 1.00 84.06 108 ARG A CA 1
ATOM 864 C C . ARG A 1 108 ? -8.357 11.415 -7.452 1.00 84.06 108 ARG A C 1
ATOM 866 O O . ARG A 1 108 ? -9.440 11.708 -6.955 1.00 84.06 108 ARG A O 1
ATOM 873 N N . GLU A 1 109 ? -7.964 10.155 -7.623 1.00 81.50 109 GLU A N 1
ATOM 874 C CA . GLU A 1 109 ? -8.764 9.000 -7.194 1.00 81.50 109 GLU A CA 1
ATOM 875 C C . GLU A 1 109 ? -8.888 8.937 -5.668 1.00 81.50 109 GLU A C 1
ATOM 877 O O . GLU A 1 109 ? -9.989 8.763 -5.145 1.00 81.50 109 GLU A O 1
ATOM 882 N N . HIS A 1 110 ? -7.789 9.176 -4.947 1.00 83.06 110 HIS A N 1
ATOM 883 C CA . HIS A 1 110 ? -7.806 9.291 -3.491 1.00 83.06 110 HIS A CA 1
ATOM 884 C C . HIS A 1 110 ? -8.731 10.425 -3.021 1.00 83.06 110 HIS A C 1
ATOM 886 O O . HIS A 1 110 ? -9.537 10.229 -2.114 1.00 83.06 110 HIS A O 1
ATOM 892 N N . GLN A 1 111 ? -8.682 11.601 -3.657 1.00 86.31 111 GLN A N 1
ATOM 893 C CA . GLN A 1 111 ? -9.593 12.705 -3.338 1.00 86.31 111 GLN A CA 1
ATOM 894 C C . GLN A 1 111 ? -11.062 12.333 -3.581 1.00 86.31 111 GLN A C 1
ATOM 896 O O . GLN A 1 111 ? -11.909 12.616 -2.733 1.00 86.31 111 GLN A O 1
ATOM 901 N N . ALA A 1 112 ? -11.369 11.668 -4.698 1.00 83.44 112 ALA A N 1
ATOM 902 C CA . ALA A 1 112 ? -12.721 11.198 -4.991 1.00 83.44 112 ALA A CA 1
ATOM 903 C C . ALA A 1 112 ? -13.229 10.213 -3.922 1.00 83.44 112 ALA A C 1
ATOM 905 O O . ALA A 1 112 ? -14.364 10.347 -3.456 1.00 83.44 112 ALA A O 1
ATOM 906 N N . TRP A 1 113 ? -12.375 9.285 -3.476 1.00 81.69 113 TRP A N 1
ATOM 907 C CA . TRP A 1 113 ? -12.662 8.380 -2.360 1.00 81.69 113 TRP A CA 1
ATOM 908 C C . TRP A 1 113 ? -12.958 9.138 -1.059 1.00 81.69 113 TRP A C 1
ATOM 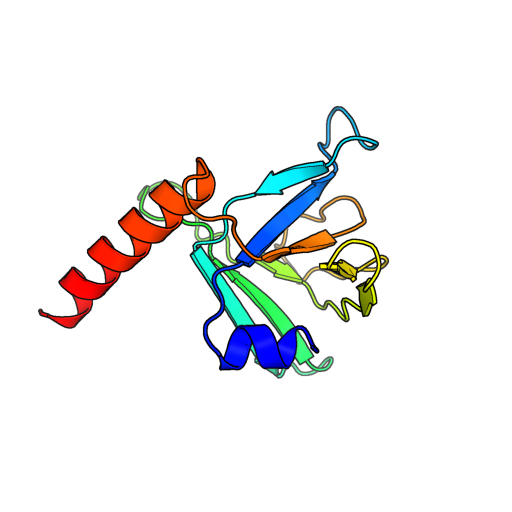910 O O . TRP A 1 113 ? -13.993 8.906 -0.432 1.00 81.69 113 TRP A O 1
ATOM 920 N N . GLN A 1 114 ? -12.101 10.091 -0.674 1.00 85.06 114 GLN A N 1
ATOM 921 C CA . GLN A 1 114 ? -12.295 10.891 0.542 1.00 85.06 114 GLN A CA 1
ATOM 922 C C . GLN A 1 114 ? -13.614 11.675 0.514 1.00 85.06 114 GLN A C 1
ATOM 924 O O . GLN A 1 114 ? -14.340 11.706 1.509 1.00 85.06 114 GLN A O 1
ATOM 929 N N . MET A 1 115 ? -13.966 12.254 -0.638 1.00 86.06 115 MET A N 1
ATOM 930 C CA . MET A 1 115 ? -15.240 12.951 -0.827 1.00 86.06 115 MET A CA 1
ATOM 931 C C . MET A 1 115 ? -16.444 12.012 -0.702 1.00 86.06 115 MET A C 1
ATOM 933 O O . MET A 1 115 ? -17.440 12.377 -0.080 1.00 86.06 115 MET A O 1
ATOM 937 N N . TRP A 1 116 ? -16.377 10.817 -1.291 1.00 82.81 116 TRP A N 1
ATOM 938 C CA . TRP A 1 116 ? -17.440 9.817 -1.177 1.00 82.81 116 TRP A CA 1
ATOM 939 C C . TRP A 1 116 ? -17.623 9.350 0.272 1.00 82.81 116 TRP A C 1
ATOM 941 O O . TRP A 1 116 ? -18.743 9.352 0.780 1.00 82.81 116 TRP A O 1
ATOM 951 N N . ARG A 1 117 ? -16.525 9.049 0.973 1.00 79.25 117 ARG A N 1
ATOM 952 C CA . ARG A 1 117 ? -16.537 8.615 2.376 1.00 79.25 117 ARG A CA 1
ATOM 953 C C . ARG A 1 117 ? -17.141 9.671 3.300 1.00 79.25 117 ARG A C 1
ATOM 955 O O . ARG A 1 117 ? -17.975 9.347 4.141 1.00 79.25 117 ARG A O 1
ATOM 962 N N . ALA A 1 118 ? -16.776 10.940 3.107 1.00 83.31 118 ALA A N 1
ATOM 963 C CA . ALA A 1 118 ? -17.345 12.054 3.864 1.00 83.31 118 ALA A CA 1
ATOM 964 C C . ALA A 1 118 ? -18.868 12.178 3.683 1.00 83.31 118 ALA A C 1
ATOM 966 O O . ALA A 1 118 ? -19.564 12.558 4.620 1.00 83.31 118 ALA A O 1
ATOM 967 N N . ARG A 1 119 ? -19.401 11.825 2.504 1.00 82.06 119 ARG A N 1
ATOM 968 C CA . ARG A 1 119 ? -20.852 11.823 2.253 1.00 82.06 119 ARG A CA 1
ATOM 969 C C . ARG A 1 119 ? -21.573 10.691 2.981 1.00 82.06 119 ARG A C 1
ATOM 971 O O . ARG A 1 119 ? -22.696 10.905 3.414 1.00 82.06 119 ARG A O 1
ATOM 978 N N . LEU A 1 120 ? -20.945 9.523 3.132 1.00 72.56 120 LEU A N 1
ATOM 979 C CA . LEU A 1 120 ? -21.528 8.410 3.890 1.00 72.56 120 LEU A CA 1
ATOM 980 C C . LEU A 1 120 ? -21.562 8.667 5.398 1.00 72.56 120 LEU A C 1
ATOM 982 O O . LEU A 1 120 ? -22.510 8.260 6.048 1.00 72.56 120 LEU A O 1
ATOM 986 N N . GLY A 1 121 ? -20.550 9.341 5.951 1.00 59.00 121 GLY A N 1
ATOM 987 C CA . GLY A 1 121 ? -20.515 9.685 7.379 1.00 59.00 121 GLY A CA 1
ATOM 988 C C . GLY A 1 121 ? -21.421 10.856 7.781 1.00 59.00 121 GLY A C 1
ATOM 989 O O . GLY A 1 121 ? -21.510 11.170 8.963 1.00 59.00 121 GLY A O 1
ATOM 990 N N . ALA A 1 122 ? -22.047 11.525 6.809 1.00 54.56 122 ALA A N 1
ATOM 991 C CA . ALA A 1 122 ? -22.992 12.622 7.020 1.00 54.56 122 ALA A CA 1
ATOM 992 C C . ALA A 1 122 ? -24.469 12.179 6.931 1.00 54.56 122 ALA A C 1
ATOM 994 O O . ALA A 1 122 ? -25.356 13.026 7.048 1.00 54.56 122 ALA A O 1
ATOM 995 N N . ALA A 1 123 ? -24.715 10.888 6.689 1.00 44.56 123 ALA A N 1
ATOM 996 C CA . ALA A 1 123 ? -26.027 10.242 6.665 1.00 44.56 123 ALA A CA 1
ATOM 997 C C . ALA A 1 123 ? -26.225 9.404 7.935 1.00 44.56 123 ALA A C 1
ATOM 999 O O . ALA A 1 123 ? -27.387 9.319 8.389 1.00 44.56 123 ALA A O 1
#

Sequence (123 aa):
MELAEAIRQLVPLQMRMPDPKHPLTLRTHCVAEVFLVGTSHGQAVVWLDPFWCRPDAGASSHIAYAMPRFDPERARWIDQDPRYGPHCHAYQKPVVFERLEGGSGPWREHQAWQMWRARLGAA

pLDDT: mean 75.67, std 13.48, range [41.09, 91.31]